Protein AF-A0A951E0B5-F1 (afdb_monomer_lite)

Secondary structure (DSSP, 8-state):
--HHHHHHHHHTT--HHHHHHH-TT--HHHHHHHHHHHHHHHHHHHH--

Structure (mmCIF, N/CA/C/O backbone):
data_AF-A0A951E0B5-F1
#
_entry.id   AF-A0A951E0B5-F1
#
loop_
_atom_site.group_PDB
_atom_site.id
_atom_site.type_symbol
_atom_site.label_atom_id
_atom_site.label_alt_id
_atom_site.label_comp_id
_atom_site.label_asym_id
_atom_site.label_entity_id
_atom_site.label_seq_id
_atom_site.pdbx_PDB_ins_code
_atom_site.Cartn_x
_atom_site.Cartn_y
_atom_site.Cartn_z
_atom_site.occupancy
_atom_site.B_iso_or_equiv
_atom_site.auth_seq_id
_atom_site.auth_comp_id
_atom_site.auth_asym_id
_atom_site.auth_atom_id
_atom_site.pdbx_PDB_model_num
ATOM 1 N N . ILE A 1 1 ? 0.521 5.741 6.344 1.00 85.00 1 ILE A N 1
ATOM 2 C CA . ILE A 1 1 ? 0.416 4.519 5.506 1.00 85.00 1 ILE A CA 1
ATOM 3 C C . ILE A 1 1 ? 1.489 4.621 4.420 1.00 85.00 1 ILE A C 1
ATOM 5 O O . ILE A 1 1 ? 1.741 5.732 3.973 1.00 85.00 1 ILE A O 1
ATOM 9 N N . THR A 1 2 ? 2.187 3.541 4.055 1.00 93.81 2 THR A N 1
ATOM 10 C CA . THR A 1 2 ? 3.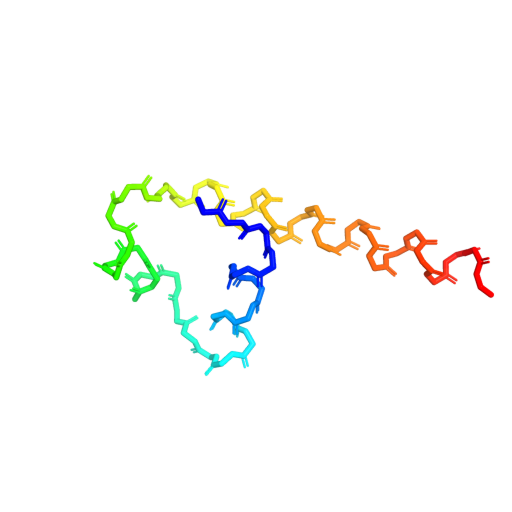224 3.575 2.999 1.00 93.81 2 THR A CA 1
ATOM 11 C C . THR A 1 2 ? 2.721 2.910 1.722 1.00 93.81 2 THR A C 1
ATOM 13 O O . THR A 1 2 ? 1.859 2.035 1.781 1.00 93.81 2 THR A O 1
ATOM 16 N N . VAL A 1 3 ? 3.301 3.263 0.570 1.00 94.19 3 VAL A N 1
ATOM 17 C CA . VAL A 1 3 ? 2.979 2.598 -0.705 1.00 94.19 3 VAL A CA 1
ATOM 18 C C . VAL A 1 3 ? 3.269 1.099 -0.639 1.00 94.19 3 VAL A C 1
ATOM 20 O O . VAL A 1 3 ? 2.451 0.298 -1.076 1.00 94.19 3 VAL A O 1
ATOM 23 N N . GLY A 1 4 ? 4.396 0.712 -0.031 1.00 96.06 4 GLY A N 1
ATOM 24 C CA . GLY A 1 4 ? 4.753 -0.696 0.144 1.00 96.06 4 GLY A CA 1
ATOM 25 C C . GLY A 1 4 ? 3.702 -1.483 0.929 1.00 96.06 4 GLY A C 1
ATOM 26 O O . GLY A 1 4 ? 3.379 -2.598 0.544 1.00 96.06 4 GLY A O 1
ATOM 27 N N . LEU A 1 5 ? 3.112 -0.885 1.972 1.00 96.12 5 LEU A N 1
ATOM 28 C CA . LEU A 1 5 ? 2.031 -1.518 2.729 1.00 96.12 5 LEU A CA 1
ATOM 29 C C . LEU A 1 5 ? 0.793 -1.752 1.854 1.00 96.12 5 LEU A C 1
ATOM 31 O O . LEU A 1 5 ? 0.280 -2.864 1.822 1.00 96.12 5 LEU A O 1
ATOM 35 N N . VAL A 1 6 ? 0.346 -0.735 1.109 1.00 96.50 6 VAL A N 1
ATOM 36 C CA . VAL A 1 6 ? -0.827 -0.856 0.221 1.00 96.50 6 VAL A CA 1
ATOM 37 C C . VAL A 1 6 ? -0.615 -1.950 -0.828 1.00 96.50 6 VAL A C 1
ATOM 39 O O . VAL A 1 6 ? -1.505 -2.764 -1.060 1.00 96.50 6 VAL A O 1
ATOM 42 N N . VAL A 1 7 ? 0.574 -2.006 -1.433 1.00 96.69 7 VAL A N 1
ATOM 43 C CA . VAL A 1 7 ? 0.916 -3.035 -2.426 1.00 96.69 7 VAL A CA 1
ATOM 44 C C . VAL A 1 7 ? 0.894 -4.435 -1.809 1.00 96.69 7 VAL A C 1
ATOM 46 O O . VAL A 1 7 ? 0.344 -5.343 -2.428 1.00 96.69 7 VAL A O 1
ATOM 49 N N . SER A 1 8 ? 1.436 -4.614 -0.599 1.00 97.69 8 SER A N 1
ATOM 50 C CA . SER A 1 8 ? 1.409 -5.908 0.096 1.00 97.69 8 SER A CA 1
ATOM 51 C C . SER A 1 8 ? -0.015 -6.384 0.381 1.00 97.69 8 SER A C 1
ATOM 53 O O . SER A 1 8 ? -0.339 -7.521 0.060 1.00 97.69 8 SER A O 1
ATOM 55 N N . LEU A 1 9 ? -0.889 -5.513 0.895 1.00 97.31 9 LEU A N 1
ATOM 56 C CA . LEU A 1 9 ? -2.280 -5.873 1.213 1.00 97.31 9 LEU A CA 1
ATOM 57 C C . LEU A 1 9 ? -3.064 -6.288 -0.040 1.00 97.31 9 LEU A C 1
ATOM 59 O O . LEU A 1 9 ? -3.790 -7.280 -0.036 1.00 97.31 9 LEU A O 1
ATOM 63 N N . VAL A 1 10 ? -2.873 -5.566 -1.148 1.00 96.25 10 VAL A N 1
ATOM 64 C CA . VAL A 1 10 ? -3.478 -5.935 -2.437 1.00 96.25 10 VAL A CA 1
ATOM 65 C C . VAL A 1 10 ? -2.901 -7.256 -2.961 1.00 96.25 10 VAL A C 1
ATOM 67 O O . VAL A 1 10 ? -3.645 -8.074 -3.500 1.00 96.25 10 VAL A O 1
ATOM 70 N N . ALA A 1 11 ? -1.599 -7.502 -2.788 1.00 96.94 11 ALA A N 1
ATOM 71 C CA . ALA A 1 11 ? -0.962 -8.762 -3.178 1.00 96.94 11 ALA A CA 1
ATOM 72 C C . ALA A 1 11 ? -1.430 -9.961 -2.330 1.00 96.94 11 ALA A C 1
ATOM 74 O O . ALA A 1 11 ? -1.498 -11.079 -2.838 1.00 96.94 11 ALA A O 1
ATOM 75 N N . GLU A 1 12 ? -1.795 -9.725 -1.069 1.00 97.56 12 GLU A N 1
ATOM 76 C CA . GLU A 1 12 ? -2.436 -10.700 -0.177 1.00 97.56 12 GLU A CA 1
ATOM 77 C C . GLU A 1 12 ? -3.904 -10.981 -0.553 1.00 97.56 12 GLU A C 1
ATOM 79 O O . GLU A 1 12 ? -4.505 -11.928 -0.048 1.00 97.56 12 GLU A O 1
ATOM 84 N N . GLY A 1 13 ? -4.465 -10.215 -1.496 1.00 97.38 13 GLY A N 1
ATOM 85 C CA . GLY A 1 13 ? -5.802 -10.423 -2.047 1.00 97.38 13 GLY A CA 1
ATOM 86 C C . GLY A 1 13 ? -6.908 -9.657 -1.328 1.00 97.38 13 GLY A C 1
ATOM 87 O O . GLY A 1 13 ? -8.078 -9.900 -1.626 1.00 97.38 13 GLY A O 1
ATOM 88 N N . LEU A 1 14 ? -6.566 -8.736 -0.421 1.00 97.88 14 LEU A N 1
ATOM 89 C CA . LEU A 1 14 ? -7.563 -7.895 0.233 1.00 97.88 14 LEU A CA 1
ATOM 90 C C . LEU A 1 14 ? -8.223 -6.964 -0.788 1.00 97.88 14 LEU A C 1
ATOM 92 O O . LEU A 1 14 ? -7.570 -6.343 -1.636 1.00 97.88 14 LEU A O 1
ATOM 96 N N . SER A 1 15 ? -9.541 -6.837 -0.677 1.00 96.62 15 SER A N 1
ATOM 97 C CA . SER A 1 15 ? -10.305 -5.840 -1.412 1.00 96.62 15 SER A CA 1
ATOM 98 C C . SER A 1 15 ? -10.071 -4.441 -0.842 1.00 96.62 15 SER A C 1
ATOM 100 O O . SER A 1 15 ? -9.696 -4.252 0.314 1.00 96.62 15 SER A O 1
ATOM 102 N N . ARG A 1 16 ? -10.349 -3.420 -1.657 1.00 94.94 16 ARG A N 1
ATOM 103 C CA . ARG A 1 16 ? -10.253 -2.019 -1.230 1.00 94.94 16 ARG A CA 1
ATOM 104 C C . ARG A 1 16 ? -11.084 -1.738 0.025 1.00 94.94 16 ARG A C 1
ATOM 106 O O . ARG A 1 16 ? -10.630 -1.002 0.889 1.00 94.94 16 ARG A O 1
ATOM 113 N N . ASP A 1 17 ? -12.283 -2.303 0.112 1.00 96.75 17 ASP A N 1
ATOM 114 C CA . ASP A 1 17 ? -13.200 -2.027 1.217 1.00 96.75 17 ASP A CA 1
ATOM 115 C C . ASP A 1 17 ? -12.705 -2.674 2.524 1.00 96.75 17 ASP A C 1
ATOM 117 O O . ASP A 1 17 ? -12.832 -2.068 3.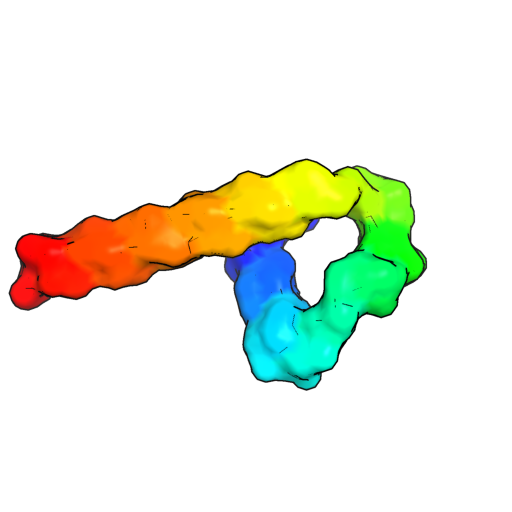584 1.00 96.75 17 ASP A O 1
ATOM 121 N N . GLU A 1 18 ? -12.064 -3.847 2.447 1.00 97.75 18 GLU A N 1
ATOM 122 C CA . GLU A 1 18 ? -11.380 -4.475 3.589 1.00 97.75 18 GLU A CA 1
ATOM 123 C C . GLU A 1 18 ? -10.180 -3.636 4.048 1.00 97.75 18 GLU A C 1
ATOM 125 O O . GLU A 1 18 ? -10.043 -3.357 5.236 1.00 97.75 18 GLU A O 1
ATOM 130 N N . ILE A 1 19 ? -9.366 -3.139 3.109 1.00 96.62 19 ILE A N 1
ATOM 131 C CA . ILE A 1 19 ? -8.223 -2.268 3.427 1.00 96.62 19 ILE A CA 1
ATOM 132 C C . ILE A 1 19 ? -8.689 -0.982 4.130 1.00 96.62 19 ILE A C 1
ATOM 134 O O . ILE A 1 19 ? -8.081 -0.565 5.110 1.00 96.62 19 ILE A O 1
ATOM 138 N N . LEU A 1 20 ? -9.769 -0.350 3.662 1.00 96.62 20 LEU A N 1
ATOM 139 C CA . LEU A 1 20 ? -10.307 0.868 4.286 1.00 96.62 20 LEU A CA 1
ATOM 140 C C . LEU A 1 20 ? -10.937 0.599 5.661 1.00 96.62 20 LEU A C 1
ATOM 142 O O . LEU A 1 20 ? -10.929 1.477 6.521 1.00 96.62 20 LEU A O 1
ATOM 146 N N . ALA A 1 21 ? -11.475 -0.602 5.885 1.00 97.00 21 ALA A N 1
ATOM 147 C CA . ALA A 1 21 ? -11.992 -0.999 7.191 1.00 97.00 21 ALA A CA 1
ATOM 148 C C . ALA A 1 21 ? -10.865 -1.193 8.221 1.00 97.00 21 ALA A C 1
ATOM 150 O O . ALA A 1 21 ? -11.002 -0.750 9.363 1.00 97.00 21 ALA A O 1
ATOM 151 N N . ASP A 1 22 ? -9.749 -1.803 7.810 1.00 96.06 22 ASP A N 1
ATOM 152 C CA . ASP A 1 22 ? -8.577 -2.027 8.667 1.00 96.06 22 ASP A CA 1
ATOM 153 C C . ASP A 1 22 ? -7.758 -0.745 8.894 1.00 96.06 22 ASP A C 1
ATOM 155 O O . ASP A 1 22 ? -7.110 -0.582 9.934 1.00 96.06 22 ASP A O 1
ATOM 159 N N . TYR A 1 23 ? -7.814 0.190 7.941 1.00 95.69 23 TYR A N 1
ATOM 160 C CA . TYR A 1 23 ? -7.104 1.467 7.972 1.00 95.69 23 TYR A CA 1
ATOM 161 C C . TYR A 1 23 ? -8.074 2.642 7.754 1.00 95.69 23 TYR A C 1
ATOM 163 O O . TYR A 1 23 ? -8.093 3.224 6.671 1.00 95.69 23 TYR A O 1
ATOM 171 N N . PRO A 1 24 ? -8.848 3.044 8.780 1.00 93.25 24 PRO A N 1
ATOM 172 C CA . PRO A 1 24 ? -9.878 4.083 8.655 1.00 93.25 24 PRO A CA 1
ATOM 173 C C . PRO A 1 24 ? -9.326 5.492 8.386 1.00 93.25 24 PRO A C 1
ATOM 175 O O . PRO A 1 24 ? -10.074 6.370 7.967 1.00 93.25 24 PRO A O 1
ATOM 178 N N . ASP A 1 25 ? -8.029 5.707 8.617 1.00 93.81 25 ASP A N 1
ATOM 179 C CA . ASP A 1 25 ? -7.329 6.953 8.282 1.00 93.81 25 ASP A CA 1
ATOM 180 C C . ASP A 1 25 ? -6.895 7.015 6.804 1.00 93.81 25 ASP A C 1
ATOM 182 O O . ASP A 1 25 ? -6.307 8.009 6.381 1.00 93.81 25 ASP A O 1
ATOM 186 N N . LEU A 1 26 ? -7.105 5.939 6.037 1.00 94.88 26 LEU A N 1
ATOM 187 C CA . LEU A 1 26 ? -6.772 5.858 4.620 1.00 94.88 26 LEU A CA 1
ATOM 188 C C . LEU A 1 26 ? -7.996 6.223 3.781 1.00 94.88 26 LEU A C 1
ATOM 190 O O . LEU A 1 26 ? -9.095 5.722 4.020 1.00 94.88 26 LEU A O 1
ATOM 194 N N . GLU A 1 27 ? -7.807 7.045 2.756 1.00 95.94 27 GLU A N 1
ATOM 195 C CA . GLU A 1 27 ? -8.851 7.327 1.781 1.00 95.94 27 GLU A CA 1
ATOM 196 C C . GLU A 1 27 ? -8.752 6.378 0.581 1.00 95.94 27 GLU A C 1
ATOM 198 O O . GLU A 1 27 ? -7.691 5.866 0.215 1.00 95.94 27 GLU A O 1
ATOM 203 N N . ALA A 1 28 ? -9.880 6.159 -0.099 1.00 95.06 28 ALA A N 1
ATOM 204 C CA . ALA A 1 28 ? -9.902 5.344 -1.314 1.00 95.06 28 ALA A CA 1
ATOM 205 C C . ALA A 1 28 ? -8.960 5.894 -2.403 1.00 95.06 28 ALA A C 1
ATOM 207 O O . ALA A 1 28 ? -8.460 5.123 -3.228 1.00 95.06 28 ALA A O 1
ATOM 208 N N . GLU A 1 29 ? -8.727 7.210 -2.404 1.00 96.56 29 GLU A N 1
ATOM 209 C CA . GLU A 1 29 ? -7.825 7.868 -3.344 1.00 96.56 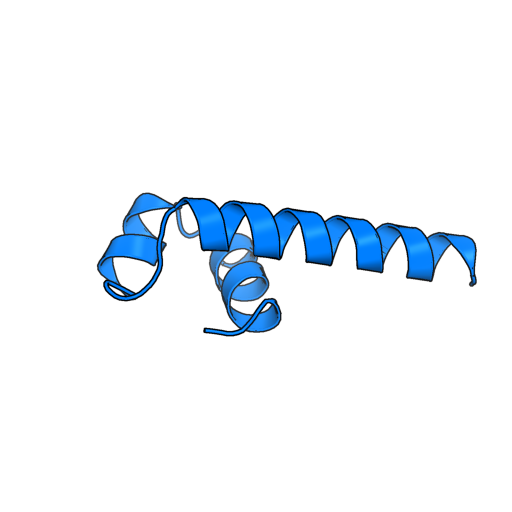29 GLU A CA 1
ATOM 210 C C . GLU A 1 29 ? -6.355 7.556 -3.050 1.00 96.56 29 GLU A C 1
ATOM 212 O O . GLU A 1 29 ? -5.603 7.265 -3.981 1.00 96.56 29 GLU A O 1
ATOM 217 N N . ASP A 1 30 ? -5.967 7.471 -1.776 1.00 95.69 30 ASP A N 1
ATOM 218 C CA . ASP A 1 30 ? -4.602 7.117 -1.373 1.00 95.69 30 ASP A CA 1
ATOM 219 C C . ASP A 1 30 ? -4.202 5.730 -1.890 1.00 95.69 30 ASP A C 1
ATOM 221 O O . ASP A 1 30 ? -3.074 5.515 -2.338 1.00 95.69 30 ASP A O 1
ATOM 225 N N . ILE A 1 31 ? -5.141 4.775 -1.879 1.00 96.06 31 ILE A N 1
ATOM 226 C CA . ILE A 1 31 ? -4.924 3.430 -2.433 1.00 96.06 31 ILE A CA 1
ATOM 227 C C . ILE A 1 31 ? 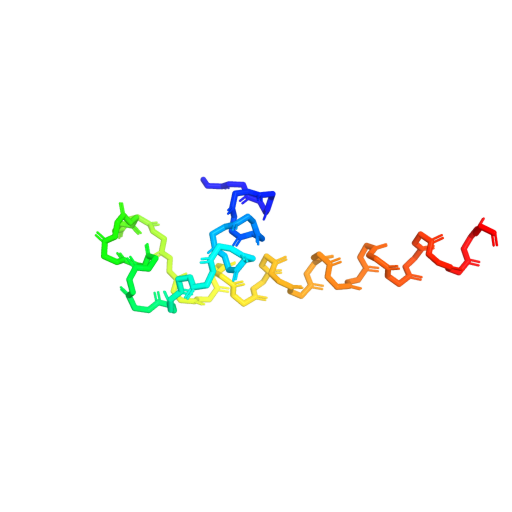-4.652 3.519 -3.937 1.00 96.06 31 ILE A C 1
ATOM 229 O O . ILE A 1 31 ? -3.735 2.871 -4.450 1.00 96.06 31 ILE A O 1
ATOM 233 N N . ARG A 1 32 ? -5.430 4.334 -4.659 1.00 96.19 32 ARG A N 1
ATOM 234 C CA . ARG A 1 32 ? -5.258 4.515 -6.104 1.00 96.19 32 ARG A CA 1
ATOM 235 C C . ARG A 1 32 ? -3.914 5.168 -6.420 1.00 96.19 32 ARG A C 1
ATOM 237 O O . ARG A 1 32 ? -3.217 4.695 -7.319 1.00 96.19 32 ARG A O 1
ATOM 244 N N . GLU A 1 33 ? -3.546 6.219 -5.696 1.00 97.25 33 GLU A N 1
ATOM 245 C CA . GLU A 1 33 ? -2.276 6.926 -5.883 1.00 97.25 33 GLU A CA 1
ATOM 246 C C . GLU A 1 33 ? -1.074 6.038 -5.554 1.00 97.25 33 GLU A C 1
ATOM 248 O O . GLU A 1 33 ? -0.121 5.983 -6.336 1.00 97.25 33 GLU A O 1
ATOM 253 N N . ALA A 1 34 ? -1.144 5.265 -4.468 1.00 96.50 34 ALA A N 1
ATOM 254 C CA . ALA A 1 34 ? -0.106 4.308 -4.102 1.00 96.50 34 ALA A CA 1
ATOM 255 C C . ALA A 1 34 ? 0.113 3.252 -5.196 1.00 96.50 34 ALA A C 1
ATOM 257 O O . ALA A 1 34 ? 1.252 3.000 -5.595 1.00 96.50 34 ALA A O 1
ATOM 258 N N . LEU A 1 35 ? -0.965 2.668 -5.729 1.00 96.50 35 LEU A N 1
ATOM 259 C CA . LEU A 1 35 ? -0.876 1.688 -6.814 1.00 96.50 35 LEU A CA 1
ATOM 260 C C . LEU A 1 35 ? -0.373 2.312 -8.122 1.00 96.50 35 LEU A C 1
ATOM 262 O O . LEU A 1 35 ? 0.418 1.689 -8.832 1.00 96.50 35 LEU A O 1
ATOM 266 N N . ALA A 1 36 ? -0.789 3.540 -8.441 1.00 96.94 36 ALA A N 1
ATOM 267 C CA . ALA A 1 36 ? -0.295 4.257 -9.614 1.00 96.94 36 ALA A CA 1
ATOM 268 C C . ALA A 1 36 ? 1.211 4.537 -9.511 1.00 96.94 36 ALA A C 1
ATOM 270 O O . ALA A 1 36 ? 1.947 4.306 -10.473 1.00 96.94 36 ALA A O 1
ATOM 271 N N . TYR A 1 37 ? 1.676 4.971 -8.338 1.00 95.75 37 TYR A N 1
ATOM 272 C CA . TYR A 1 37 ? 3.093 5.196 -8.075 1.00 95.75 37 TYR A CA 1
ATOM 273 C C . TYR A 1 37 ? 3.900 3.894 -8.136 1.00 95.75 37 TYR A C 1
ATOM 275 O O . TYR A 1 37 ? 4.932 3.846 -8.803 1.00 95.75 37 TYR A O 1
ATOM 283 N N . ALA A 1 38 ? 3.404 2.811 -7.529 1.00 95.62 38 ALA A N 1
ATOM 284 C CA . ALA A 1 38 ? 4.035 1.494 -7.610 1.00 95.62 38 ALA A CA 1
ATOM 285 C C . ALA A 1 38 ? 4.135 0.986 -9.060 1.00 95.62 38 ALA A C 1
ATOM 287 O O . ALA A 1 38 ? 5.171 0.463 -9.470 1.00 95.62 38 ALA A O 1
ATOM 288 N N . ALA A 1 39 ? 3.086 1.185 -9.863 1.00 95.81 39 ALA A N 1
ATOM 289 C CA . ALA A 1 39 ? 3.091 0.823 -11.277 1.00 95.81 39 ALA A CA 1
ATOM 290 C C . ALA A 1 39 ? 4.069 1.675 -12.100 1.00 95.81 39 ALA A C 1
ATOM 292 O O . ALA A 1 39 ? 4.687 1.159 -13.030 1.00 95.81 39 ALA A O 1
ATOM 293 N N . TRP A 1 40 ? 4.212 2.964 -11.785 1.00 95.00 40 TRP A N 1
ATOM 294 C CA . TRP A 1 40 ? 5.204 3.832 -12.418 1.00 95.00 40 TRP A CA 1
ATOM 295 C C . TRP A 1 40 ? 6.633 3.397 -12.071 1.00 95.00 40 TRP A C 1
ATOM 297 O O . TRP A 1 40 ? 7.420 3.181 -12.991 1.00 95.00 40 TRP A O 1
ATOM 307 N N . LEU A 1 41 ? 6.930 3.150 -10.789 1.00 93.62 41 LEU A N 1
ATOM 308 C CA . LEU A 1 41 ? 8.232 2.640 -10.341 1.00 93.62 41 LEU A CA 1
ATOM 309 C C . LEU A 1 41 ? 8.599 1.329 -11.040 1.00 93.62 41 LEU A C 1
ATOM 311 O O . LEU A 1 41 ? 9.692 1.198 -11.578 1.00 93.62 41 LEU A O 1
ATOM 315 N N . ALA A 1 42 ? 7.662 0.380 -11.106 1.00 91.75 42 ALA A N 1
ATOM 316 C CA . ALA A 1 42 ? 7.891 -0.894 -11.782 1.00 91.75 42 ALA A CA 1
ATOM 317 C C . ALA A 1 42 ? 8.175 -0.731 -13.287 1.00 91.75 42 ALA A C 1
ATOM 319 O O . ALA A 1 42 ? 8.899 -1.535 -13.866 1.00 91.75 42 ALA A O 1
ATOM 320 N N . ARG A 1 43 ? 7.619 0.300 -13.938 1.00 91.81 43 ARG A N 1
ATOM 321 C CA . ARG A 1 43 ? 7.909 0.604 -15.349 1.00 91.81 43 ARG A CA 1
ATOM 322 C C . ARG A 1 43 ? 9.269 1.274 -15.526 1.00 91.81 43 ARG A C 1
ATOM 324 O O . ARG A 1 43 ? 9.9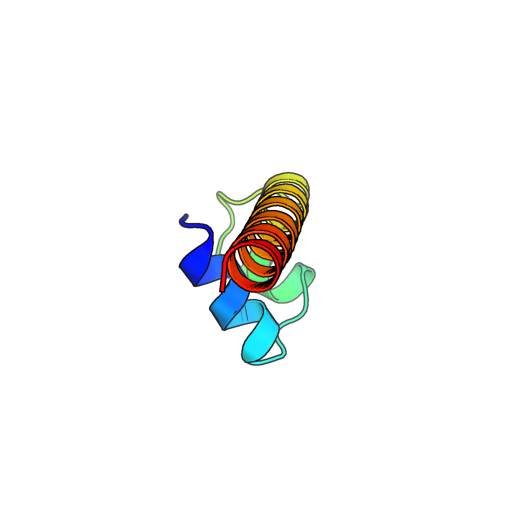53 0.949 -16.491 1.00 91.81 43 ARG A O 1
ATOM 331 N N . GLU A 1 44 ? 9.652 2.186 -14.634 1.00 81.50 44 GLU A N 1
ATOM 332 C CA . GLU A 1 44 ? 10.970 2.838 -14.682 1.00 81.50 44 GLU A CA 1
ATOM 333 C C . GLU A 1 44 ? 12.115 1.864 -14.391 1.00 81.50 44 GLU A C 1
ATOM 335 O O . GLU A 1 44 ? 13.121 1.881 -15.105 1.00 81.50 44 GLU A O 1
ATOM 340 N N . GLU A 1 45 ? 11.941 0.971 -13.413 1.00 69.44 45 GLU A N 1
ATOM 341 C CA . GLU A 1 45 ? 12.914 -0.080 -13.092 1.00 69.44 45 GLU A CA 1
ATOM 342 C C . GLU A 1 45 ? 13.137 -1.008 -14.302 1.00 69.44 45 GLU A C 1
ATOM 344 O O . GLU A 1 45 ? 14.269 -1.327 -14.651 1.00 69.44 45 GLU A O 1
ATOM 349 N N . VAL A 1 4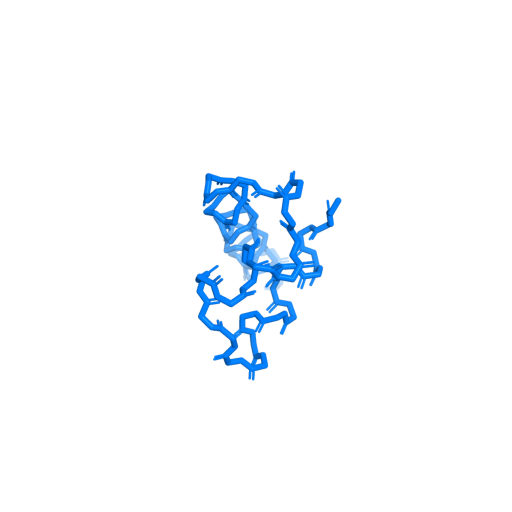6 ? 12.059 -1.386 -15.005 1.00 63.31 46 VAL A N 1
ATOM 350 C CA . VAL A 1 46 ? 12.124 -2.247 -16.202 1.00 63.31 46 VAL A CA 1
ATOM 351 C C . VAL A 1 46 ? 12.728 -1.528 -17.414 1.00 63.31 46 VAL A C 1
ATOM 353 O O . VAL A 1 46 ? 13.325 -2.176 -18.268 1.00 63.31 46 VAL A O 1
ATOM 356 N N . ALA A 1 47 ? 12.587 -0.204 -17.519 1.00 60.78 47 ALA A N 1
ATOM 357 C CA . ALA A 1 47 ? 13.148 0.572 -18.630 1.00 60.78 47 ALA A CA 1
ATOM 358 C C . ALA A 1 47 ? 14.644 0.897 -18.463 1.00 60.78 47 ALA A C 1
ATOM 360 O O . ALA A 1 47 ? 15.302 1.254 -19.442 1.00 60.78 47 ALA A O 1
ATOM 361 N N . SER A 1 48 ? 15.167 0.792 -17.240 1.00 58.28 48 SER A N 1
ATOM 362 C CA . SER A 1 48 ? 16.539 1.179 -16.883 1.00 58.28 48 SER A CA 1
ATOM 363 C C . SER A 1 48 ? 17.467 -0.018 -16.616 1.00 58.28 48 SER A C 1
ATOM 365 O O . SER A 1 48 ? 18.638 0.198 -16.298 1.00 58.28 48 SER A O 1
ATOM 367 N N . GLY A 1 49 ? 16.949 -1.251 -16.713 1.00 49.72 49 GLY A N 1
ATOM 368 C CA . GLY A 1 49 ? 17.649 -2.515 -16.438 1.00 49.72 49 GLY A CA 1
ATOM 369 C C . GLY A 1 49 ? 18.070 -3.299 -17.674 1.00 49.72 49 GLY A C 1
ATOM 370 O O . GLY A 1 49 ? 17.366 -3.227 -18.705 1.00 49.72 49 GLY A O 1
#

pLDDT: mean 91.72, std 11.16, range [49.72, 97.88]

Sequence (49 aa):
ITVGLVVSLVAEGLSRDEILADYPDLEAEDIREALAYAAWLAREEVASG

Foldseek 3Di:
DALVVLVVCVVVVDDLVRVCVVPVVDDSVNSVVSVVVVVVVVVVVVVVD

Radius of gyration: 11.78 Å; chains: 1; bounding box: 31×19×27 Å